Protein AF-A0A953QAH6-F1 (afdb_monomer_lite)

Foldseek 3Di:
DDPLVVQCPDPLLVVLVVLLVVLLVPDPDVLLNVLLVLLSVCLSPPPPRPGSVLSSLLNVVSSVDDPLLLVLLLLQCVQCVVLQVVCPDCRDLVSQVVSQVVSVVVCVVVVHDQVSSVVSLVVCVVSVQKDWRPDDPVPDDPPDTGMHGHPSSNVSCVSSVRD

Secondary structure (DSSP, 8-state):
--HHHHHHTSHHHHHHHHHHHHHHHT---HHHHHHHHHHHHHHHH-TT---HHHHHHHHHHHHH--HHHHHHHHHHHHHHHHHHHS-SS---HHHHHHHHHHHHHHHHHTT--HHHHHHHHHHHHHTTSEEEEPP-TTTS-TT--EEEE-HHHHHHHHHHT--

Sequence (163 aa):
MTQVEERLHGVEFAQAFVAVANVAVFTPNLERVREFGLILGYEAASREAKGWDEAEALVADLNRLTEADVVALEILVKHQGQLVRDATTNSNYNDLAGAVPAILRDVDARKIPRDEFYSHASRLSGFGLAISLNWNQSTWGPQDHGFAATVRGMRLVEILGKP

Structure (mmCIF, N/CA/C/O backbone):
data_AF-A0A953QAH6-F1
#
_entry.id   AF-A0A953QAH6-F1
#
loop_
_atom_site.group_PDB
_atom_site.id
_atom_site.type_symbol
_atom_site.label_atom_id
_atom_site.label_alt_id
_atom_site.label_comp_id
_atom_site.label_asym_id
_atom_site.label_entity_id
_atom_site.label_seq_id
_atom_site.pdbx_PDB_ins_code
_atom_site.Cartn_x
_atom_site.Cartn_y
_atom_site.Cartn_z
_atom_site.occupancy
_atom_site.B_iso_or_equiv
_atom_site.auth_seq_id
_atom_site.auth_comp_id
_atom_site.auth_asym_id
_atom_site.auth_atom_id
_atom_site.pdbx_PDB_model_num
ATOM 1 N N . MET A 1 1 ? -18.108 18.576 22.055 1.00 58.56 1 MET A N 1
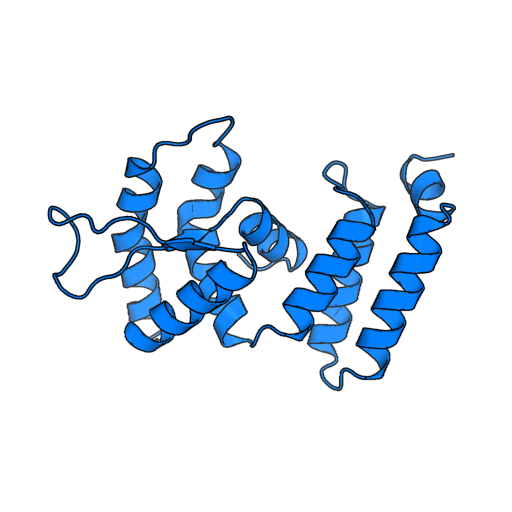ATOM 2 C CA . MET A 1 1 ? -17.248 17.435 21.714 1.00 58.56 1 MET A CA 1
ATOM 3 C C . MET A 1 1 ? -16.680 17.689 20.335 1.00 58.56 1 MET A C 1
ATOM 5 O O . MET A 1 1 ? -17.408 18.177 19.478 1.00 58.56 1 MET A O 1
ATOM 9 N N . THR A 1 2 ? -15.384 17.489 20.139 1.00 81.06 2 THR A N 1
ATOM 10 C CA . THR A 1 2 ? -14.787 17.541 18.797 1.00 81.06 2 THR A CA 1
ATOM 11 C C . THR A 1 2 ? -15.154 16.268 18.024 1.00 81.06 2 THR A C 1
ATOM 13 O O . THR A 1 2 ? -15.401 15.232 18.634 1.00 81.06 2 THR A O 1
ATOM 16 N N . GLN A 1 3 ? -15.157 16.306 16.684 1.00 81.19 3 GLN A N 1
ATOM 17 C CA . GLN A 1 3 ? -15.382 15.093 15.871 1.00 81.19 3 GLN A CA 1
ATOM 18 C C . GLN A 1 3 ? -14.394 13.963 16.212 1.00 81.19 3 GLN A C 1
ATOM 20 O O . GLN A 1 3 ? -14.724 12.788 16.087 1.00 81.19 3 GLN A O 1
ATOM 25 N N . VAL A 1 4 ? -13.185 14.315 16.657 1.00 83.56 4 VAL A N 1
ATOM 26 C CA . VAL A 1 4 ? -12.172 13.353 17.110 1.00 83.56 4 VAL A CA 1
ATOM 27 C C . VAL A 1 4 ? -12.602 12.692 18.420 1.00 83.56 4 VAL A C 1
ATOM 29 O O . VAL A 1 4 ? -12.564 11.471 18.523 1.00 83.56 4 VAL A O 1
ATOM 32 N N . GLU A 1 5 ? -13.057 13.473 19.404 1.00 82.19 5 GLU A N 1
ATOM 33 C CA . GLU A 1 5 ? -13.566 12.936 20.674 1.00 82.19 5 GLU A CA 1
ATOM 34 C C . GLU A 1 5 ? -14.752 11.992 20.447 1.00 82.19 5 GLU A C 1
ATOM 36 O O . GLU A 1 5 ? -14.796 10.917 21.033 1.00 82.19 5 GLU A O 1
ATOM 41 N N . GLU A 1 6 ? -15.683 12.341 19.556 1.00 84.44 6 GLU A N 1
ATOM 42 C CA . GLU A 1 6 ? -16.824 11.475 19.221 1.00 84.44 6 GLU A CA 1
ATOM 43 C C . GLU A 1 6 ? -16.378 10.119 18.674 1.00 84.44 6 GLU A C 1
ATOM 45 O O . GLU A 1 6 ? -16.882 9.086 19.111 1.00 84.44 6 GLU A O 1
ATOM 50 N N . ARG A 1 7 ? -15.382 10.103 17.782 1.00 83.44 7 ARG A N 1
ATOM 51 C CA . ARG A 1 7 ? -14.839 8.856 17.228 1.00 83.44 7 ARG A CA 1
ATOM 52 C C . ARG A 1 7 ? -14.131 8.009 18.279 1.00 83.44 7 ARG A C 1
ATOM 54 O O . ARG A 1 7 ? -14.298 6.796 18.268 1.00 83.44 7 ARG A O 1
ATOM 61 N N . LEU A 1 8 ? -13.367 8.633 19.176 1.00 89.25 8 LEU A N 1
ATOM 62 C CA . LEU A 1 8 ? -12.623 7.938 20.234 1.00 89.25 8 LEU A CA 1
ATOM 63 C C . LEU A 1 8 ? -13.520 7.413 21.364 1.00 89.25 8 LEU A C 1
ATOM 65 O O . LEU A 1 8 ? -13.124 6.505 22.087 1.00 89.25 8 LEU A O 1
ATOM 69 N N . HIS A 1 9 ? -14.721 7.967 21.533 1.00 88.31 9 HIS A N 1
ATOM 70 C CA . HIS A 1 9 ? -15.698 7.479 22.509 1.00 88.31 9 HIS A CA 1
ATOM 71 C C . HIS A 1 9 ? -16.660 6.419 21.940 1.00 88.31 9 HIS A C 1
ATOM 73 O O . HIS A 1 9 ? -17.482 5.889 22.689 1.00 88.31 9 HIS A O 1
ATOM 79 N N . GLY A 1 10 ? -16.558 6.095 20.647 1.00 87.62 10 GLY A N 1
ATOM 80 C CA . GLY A 1 10 ? -17.357 5.055 19.998 1.00 87.62 10 GLY A CA 1
ATOM 81 C C . GLY A 1 10 ? -16.991 3.639 20.453 1.00 87.62 10 GLY A C 1
ATOM 82 O O . GLY A 1 10 ? -15.846 3.351 20.810 1.00 87.62 10 GLY A O 1
ATOM 83 N N . VAL A 1 11 ? -17.964 2.728 20.407 1.00 90.25 11 VAL A N 1
ATOM 84 C CA . VAL A 1 11 ? -17.745 1.301 20.718 1.00 90.25 11 VAL A CA 1
ATOM 85 C C . VAL A 1 11 ? -16.840 0.660 19.665 1.00 90.25 11 VAL A C 1
ATOM 87 O O . VAL A 1 11 ? -15.995 -0.173 19.984 1.00 90.25 11 VAL A O 1
ATOM 90 N N . GLU A 1 12 ? -16.977 1.111 18.426 1.00 89.62 12 GLU A N 1
ATOM 91 C CA . GLU A 1 12 ? -16.216 0.683 17.260 1.00 89.62 12 GLU A CA 1
ATOM 92 C C . GLU A 1 12 ? -14.723 1.002 17.426 1.00 89.62 12 GLU A C 1
ATOM 94 O O . GLU A 1 12 ? -13.871 0.184 17.089 1.00 89.62 12 GLU A O 1
ATOM 99 N N . PHE A 1 13 ? -14.387 2.145 18.039 1.00 91.88 13 PHE A N 1
ATOM 100 C CA . PHE A 1 13 ? -12.997 2.461 18.374 1.00 91.88 13 PHE A CA 1
ATOM 101 C C . PHE A 1 13 ? -12.427 1.471 19.386 1.00 91.88 13 PHE A C 1
ATOM 103 O O . PHE A 1 13 ? -11.316 0.980 19.206 1.00 91.88 13 PHE A O 1
ATOM 110 N N . ALA A 1 14 ? -13.168 1.172 20.455 1.00 91.69 14 ALA A N 1
ATOM 111 C CA . ALA A 1 14 ? -12.698 0.246 21.479 1.00 91.69 14 ALA A CA 1
ATOM 112 C C . ALA A 1 14 ? -12.457 -1.158 20.898 1.00 91.69 14 ALA A C 1
ATOM 114 O O . ALA A 1 14 ? -11.462 -1.799 21.237 1.00 91.69 14 ALA A O 1
ATOM 115 N N . GLN A 1 15 ? -13.333 -1.614 19.998 1.00 92.56 15 GLN A N 1
ATOM 116 C CA . GLN A 1 15 ? -13.181 -2.884 19.286 1.00 92.56 15 GLN A CA 1
ATOM 117 C C . GLN A 1 15 ? -11.929 -2.887 18.402 1.00 92.56 15 GLN A C 1
ATOM 119 O O . GLN A 1 15 ? -11.074 -3.759 18.584 1.00 92.56 15 GLN A O 1
ATOM 124 N N . ALA A 1 16 ? -11.752 -1.862 17.566 1.00 92.38 16 ALA A N 1
ATOM 125 C CA . ALA A 1 16 ? -10.578 -1.740 16.705 1.00 92.38 16 ALA A CA 1
ATOM 126 C C . ALA A 1 16 ? -9.279 -1.600 17.480 1.00 92.38 16 ALA A C 1
ATOM 128 O O . ALA A 1 16 ? -8.283 -2.243 17.151 1.00 92.38 16 ALA A O 1
ATOM 129 N N . PHE A 1 17 ? -9.284 -0.827 18.561 1.00 94.56 17 PHE A N 1
ATOM 130 C CA . PHE A 1 17 ? -8.130 -0.704 19.434 1.00 94.56 17 PHE A CA 1
ATOM 131 C C . PHE A 1 17 ? -7.726 -2.063 20.019 1.00 94.56 17 PHE A C 1
ATOM 133 O O . PHE A 1 17 ? -6.549 -2.414 19.985 1.00 94.56 17 PHE A O 1
ATOM 140 N N . VAL A 1 18 ? -8.685 -2.857 20.508 1.00 94.75 18 VAL A N 1
ATOM 141 C CA . VAL A 1 18 ? -8.414 -4.203 21.039 1.00 94.75 18 VAL A CA 1
ATOM 142 C C . VAL A 1 18 ? -7.925 -5.151 19.941 1.00 94.75 18 VAL A C 1
ATOM 144 O O . VAL A 1 18 ? -6.959 -5.883 20.162 1.00 94.75 18 VAL A O 1
ATOM 147 N N . ALA A 1 19 ? -8.544 -5.137 18.758 1.00 93.19 19 ALA A N 1
ATOM 148 C CA . ALA A 1 19 ? -8.134 -5.969 17.629 1.00 93.19 19 ALA A CA 1
ATOM 149 C C . ALA A 1 19 ? -6.689 -5.665 17.203 1.00 93.19 19 ALA A C 1
ATOM 151 O O . ALA A 1 19 ? -5.856 -6.571 17.117 1.00 93.19 19 ALA A O 1
ATOM 152 N N . VAL A 1 20 ? -6.361 -4.385 17.027 1.00 94.81 20 VAL A N 1
ATOM 153 C CA . VAL A 1 20 ? -5.011 -3.936 16.673 1.00 94.81 20 VAL A CA 1
ATOM 154 C C . VAL A 1 20 ? -4.012 -4.225 17.792 1.00 94.81 20 VAL A C 1
ATOM 156 O O . VAL A 1 20 ? -2.910 -4.692 17.509 1.00 94.81 20 VAL A O 1
ATOM 159 N N . ALA A 1 21 ? -4.383 -4.025 19.061 1.00 94.50 21 ALA A N 1
ATOM 160 C CA . ALA A 1 21 ? -3.525 -4.353 20.198 1.00 94.50 21 ALA A CA 1
ATOM 161 C C . ALA A 1 21 ? -3.187 -5.851 20.242 1.00 94.50 21 ALA A C 1
ATOM 163 O O . ALA A 1 21 ? -2.029 -6.208 20.457 1.00 94.50 21 ALA A O 1
ATOM 164 N N . ASN A 1 22 ? -4.159 -6.727 19.971 1.00 94.69 22 ASN A N 1
ATOM 165 C CA . ASN A 1 22 ? -3.919 -8.166 19.889 1.00 94.69 22 ASN A CA 1
ATOM 166 C C . ASN A 1 22 ? -2.906 -8.505 18.789 1.00 94.69 22 ASN A C 1
ATOM 168 O O . ASN A 1 22 ? -1.980 -9.271 19.036 1.00 94.69 22 ASN A O 1
ATOM 172 N N . VAL A 1 23 ? -3.026 -7.907 17.598 1.00 93.88 23 VAL A N 1
ATOM 173 C CA . VAL A 1 23 ? -2.044 -8.105 16.516 1.00 93.88 23 VAL A CA 1
ATOM 174 C C . VAL A 1 23 ? -0.664 -7.572 16.923 1.00 93.88 23 VAL A C 1
ATOM 176 O O . VAL A 1 23 ? 0.345 -8.255 16.739 1.00 93.88 23 VAL A O 1
ATOM 179 N N . ALA A 1 24 ? -0.610 -6.382 17.522 1.00 94.62 24 ALA A N 1
ATOM 180 C CA . ALA A 1 24 ? 0.630 -5.729 17.924 1.00 94.62 24 ALA A CA 1
ATOM 181 C C . ALA A 1 24 ? 1.414 -6.529 18.977 1.00 94.62 24 ALA A C 1
ATOM 183 O O . ALA A 1 24 ? 2.628 -6.663 18.851 1.00 94.62 24 ALA A O 1
ATOM 184 N N . VAL A 1 25 ? 0.739 -7.108 19.977 1.00 95.75 25 VAL A N 1
ATOM 185 C CA . VAL A 1 25 ? 1.384 -7.892 21.050 1.00 95.75 25 VAL A CA 1
ATOM 186 C C . VAL A 1 25 ? 2.123 -9.119 20.510 1.00 95.75 25 VAL A C 1
ATOM 188 O O . VAL A 1 25 ? 3.162 -9.496 21.049 1.00 95.75 25 VAL A O 1
ATOM 191 N N . PHE A 1 26 ? 1.628 -9.723 19.428 1.00 93.50 26 PHE A N 1
ATOM 192 C CA . PHE A 1 26 ? 2.277 -10.867 18.779 1.00 93.50 26 PHE A CA 1
ATOM 193 C C . PHE A 1 26 ? 3.224 -10.471 17.635 1.00 93.50 26 PHE A C 1
ATOM 195 O O . PHE A 1 26 ? 3.784 -11.348 16.977 1.00 93.50 26 PHE A O 1
ATOM 202 N N . THR A 1 27 ? 3.430 -9.172 17.395 1.00 93.88 27 THR A N 1
ATOM 203 C CA . THR A 1 27 ? 4.301 -8.665 16.330 1.00 93.88 27 THR A CA 1
ATOM 204 C C . THR A 1 27 ? 5.672 -8.284 16.903 1.00 93.88 27 THR A C 1
ATOM 206 O O . THR A 1 27 ? 5.780 -7.293 17.621 1.00 93.88 27 THR A O 1
ATOM 209 N N . PRO A 1 28 ? 6.755 -9.019 16.581 1.00 92.19 28 PRO A N 1
ATOM 210 C CA . PRO A 1 28 ? 8.079 -8.752 17.150 1.00 92.19 28 PRO A CA 1
ATOM 211 C C . PRO A 1 28 ? 8.774 -7.519 16.546 1.00 92.19 28 PRO A C 1
ATOM 213 O O . PRO A 1 28 ? 9.744 -7.019 17.112 1.00 92.19 28 PRO A O 1
ATOM 216 N N . ASN A 1 29 ? 8.310 -7.030 15.392 1.00 93.50 29 ASN A N 1
ATOM 217 C CA . ASN A 1 29 ? 8.876 -5.860 14.727 1.00 93.50 29 ASN A CA 1
ATOM 218 C C . ASN A 1 29 ? 8.238 -4.569 15.276 1.00 93.50 29 ASN A C 1
ATOM 220 O O . ASN A 1 29 ? 7.082 -4.264 14.984 1.00 93.50 29 ASN A O 1
ATOM 224 N N . LEU A 1 30 ? 9.013 -3.789 16.036 1.00 94.00 30 LEU A N 1
ATOM 225 C CA . LEU A 1 30 ? 8.557 -2.528 16.634 1.00 94.00 30 LEU A CA 1
ATOM 226 C C . LEU A 1 30 ? 8.177 -1.460 15.604 1.00 94.00 30 LEU A C 1
ATOM 228 O O . LEU A 1 30 ? 7.267 -0.671 15.853 1.00 94.00 30 LEU A O 1
ATOM 232 N N . GLU A 1 31 ? 8.849 -1.422 14.455 1.00 94.12 31 GLU A N 1
ATOM 233 C CA . GLU A 1 31 ? 8.495 -0.490 13.386 1.00 94.12 31 GLU A CA 1
ATOM 234 C C . GLU A 1 31 ? 7.123 -0.836 12.811 1.00 94.12 31 GLU A C 1
ATOM 236 O O . GLU A 1 31 ? 6.274 0.041 12.685 1.00 94.12 31 GLU A O 1
ATOM 241 N N . ARG A 1 32 ? 6.840 -2.128 12.614 1.00 94.69 32 ARG A N 1
ATOM 242 C CA . ARG A 1 32 ? 5.513 -2.594 12.198 1.00 94.69 32 ARG A CA 1
ATOM 243 C C . ARG A 1 32 ? 4.429 -2.245 13.230 1.00 94.69 32 ARG A C 1
ATOM 245 O O . ARG A 1 32 ? 3.356 -1.777 12.860 1.00 94.69 32 ARG A O 1
ATOM 252 N N . VAL A 1 33 ? 4.719 -2.386 14.526 1.00 96.12 33 VAL A N 1
ATOM 253 C CA . VAL A 1 33 ? 3.803 -1.954 15.602 1.00 96.12 33 VAL A CA 1
ATOM 254 C C . VAL A 1 33 ? 3.547 -0.444 15.551 1.00 96.12 33 VAL A C 1
ATOM 256 O O . VAL A 1 33 ? 2.408 -0.001 15.713 1.00 96.12 33 VAL A O 1
ATOM 259 N N . ARG A 1 34 ? 4.580 0.364 15.283 1.00 96.44 34 ARG A N 1
ATOM 260 C CA . ARG A 1 34 ? 4.431 1.813 15.097 1.00 96.44 34 ARG A CA 1
ATOM 261 C C . ARG A 1 34 ? 3.523 2.129 13.910 1.00 96.44 34 ARG A C 1
ATOM 263 O O . ARG A 1 34 ? 2.658 2.991 14.032 1.00 96.44 34 ARG A O 1
ATOM 270 N N . GLU A 1 35 ? 3.694 1.435 12.791 1.00 97.19 35 GLU A N 1
ATOM 271 C CA . GLU A 1 35 ? 2.852 1.596 11.603 1.00 97.19 35 GLU A CA 1
ATOM 272 C C . GLU A 1 35 ? 1.377 1.254 11.883 1.00 97.19 35 GLU A C 1
ATOM 274 O O . GLU A 1 35 ? 0.491 1.976 11.426 1.00 97.19 35 GLU A O 1
ATOM 279 N N . PHE A 1 36 ? 1.085 0.246 12.716 1.00 97.38 36 PHE A N 1
ATOM 280 C CA . PHE A 1 36 ? -0.290 -0.014 13.173 1.00 97.38 36 PHE A CA 1
ATOM 281 C C . PHE A 1 36 ? -0.877 1.170 13.951 1.00 97.38 36 PHE A C 1
ATOM 283 O O . PHE A 1 36 ? -2.030 1.553 13.745 1.00 97.38 36 PHE A O 1
ATOM 290 N N . GLY A 1 37 ? -0.066 1.792 14.810 1.00 96.12 37 GLY A N 1
ATOM 291 C CA . GLY A 1 37 ? -0.440 3.014 15.519 1.00 96.12 37 GLY A CA 1
ATOM 292 C C . GLY A 1 37 ? -0.708 4.196 14.582 1.00 96.12 37 GLY A C 1
ATOM 293 O O . GLY A 1 37 ? -1.631 4.967 14.835 1.00 96.12 37 GLY A O 1
ATOM 294 N N . LEU A 1 38 ? 0.044 4.321 13.480 1.00 97.00 38 LEU A N 1
ATOM 295 C CA . LEU A 1 38 ? -0.200 5.348 12.459 1.00 97.00 38 LEU A CA 1
ATOM 296 C C . LEU A 1 38 ? -1.556 5.153 11.773 1.00 97.00 38 LEU A C 1
ATOM 298 O O . LEU A 1 38 ? -2.270 6.133 11.580 1.00 97.00 38 LEU A O 1
ATOM 302 N N . ILE A 1 39 ? -1.943 3.909 11.470 1.00 97.19 39 ILE A N 1
ATOM 303 C CA . ILE A 1 39 ? -3.255 3.598 10.878 1.00 97.19 39 ILE A CA 1
ATOM 304 C C . ILE A 1 39 ? -4.391 4.024 11.816 1.00 97.19 39 ILE A C 1
ATOM 306 O O . ILE A 1 39 ? -5.284 4.763 11.398 1.00 97.19 39 ILE A O 1
ATOM 310 N N . LEU A 1 40 ? -4.332 3.637 13.095 1.00 95.56 40 LEU A N 1
ATOM 311 C CA . LEU A 1 40 ? -5.333 4.052 14.085 1.00 95.56 40 LEU A CA 1
ATOM 312 C C . LEU A 1 40 ? -5.356 5.572 14.289 1.00 95.56 40 LEU A C 1
ATOM 314 O O . LEU A 1 40 ? -6.425 6.179 14.345 1.00 95.56 40 LEU A O 1
ATOM 318 N N . GLY A 1 41 ? -4.181 6.197 14.390 1.00 93.88 41 GLY A N 1
ATOM 319 C CA . GLY A 1 41 ? -4.055 7.642 14.566 1.00 93.88 41 GLY A CA 1
ATOM 320 C C . GLY A 1 41 ? -4.614 8.424 13.378 1.00 93.88 41 GLY A C 1
ATOM 321 O O . GLY A 1 41 ? -5.302 9.428 13.571 1.00 93.88 41 GLY A O 1
ATOM 322 N N . TYR A 1 42 ? -4.379 7.944 12.155 1.00 94.88 42 TYR A N 1
ATOM 323 C CA . TYR A 1 42 ? -4.953 8.530 10.950 1.00 94.88 42 TYR A CA 1
ATOM 324 C C . TYR A 1 42 ? -6.478 8.422 10.957 1.00 94.88 42 TYR A C 1
ATOM 326 O O . TYR A 1 42 ? -7.156 9.409 10.689 1.00 94.88 42 TYR A O 1
ATOM 334 N N . GLU A 1 43 ? -7.034 7.262 11.302 1.00 93.94 43 GLU A N 1
ATOM 335 C CA . GLU A 1 43 ? -8.486 7.066 11.366 1.00 93.94 43 GLU A CA 1
ATOM 336 C C . GLU A 1 43 ? -9.148 7.975 12.423 1.00 93.94 43 GLU A C 1
ATOM 338 O O . GLU A 1 43 ? -10.189 8.592 12.178 1.00 93.94 43 GLU A O 1
ATOM 343 N N . ALA A 1 44 ? -8.484 8.158 13.568 1.00 91.69 44 ALA A N 1
ATOM 344 C CA . ALA A 1 44 ? -8.936 9.059 14.623 1.00 91.69 44 ALA A CA 1
ATOM 345 C C . ALA A 1 44 ? -8.947 10.534 14.180 1.00 91.69 44 ALA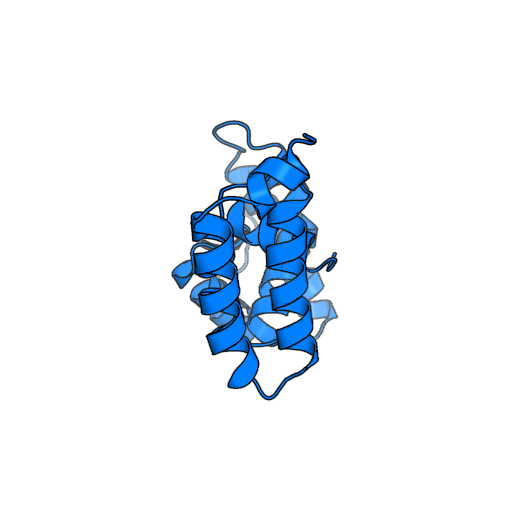 A C 1
ATOM 347 O O . ALA A 1 44 ? -9.925 11.248 14.413 1.00 91.69 44 ALA A O 1
ATOM 348 N N . ALA A 1 45 ? -7.858 10.999 13.560 1.00 90.19 45 ALA A N 1
ATOM 349 C CA . ALA A 1 45 ? -7.594 12.425 13.356 1.00 90.19 45 ALA A CA 1
ATOM 350 C C . ALA A 1 45 ? -7.921 12.946 11.945 1.00 90.19 45 ALA A C 1
ATOM 352 O O . ALA A 1 45 ? -8.108 14.152 11.765 1.00 90.19 45 ALA A O 1
ATOM 353 N N . SER A 1 46 ? -7.980 12.076 10.933 1.00 88.50 46 SER A N 1
ATOM 354 C CA . SER A 1 46 ? -8.152 12.486 9.537 1.00 88.50 46 SER A CA 1
ATOM 355 C C . SER A 1 46 ? -9.600 12.839 9.207 1.00 88.50 46 SER A C 1
ATOM 357 O O . SER A 1 46 ? -10.556 12.181 9.625 1.00 88.50 46 SER A O 1
ATOM 359 N N . ARG A 1 47 ? -9.779 13.857 8.360 1.00 85.12 47 ARG A N 1
ATOM 360 C CA . ARG A 1 47 ? -11.079 14.160 7.738 1.00 85.12 47 ARG A CA 1
ATOM 361 C C . ARG A 1 47 ? -11.475 13.126 6.679 1.00 85.12 47 ARG A C 1
ATOM 363 O O . ARG A 1 47 ? -12.651 13.023 6.360 1.00 85.12 47 ARG A O 1
ATOM 370 N N . GLU A 1 48 ? -10.510 12.351 6.186 1.00 86.81 48 GLU A N 1
ATOM 371 C CA . GLU A 1 48 ? -10.673 11.293 5.178 1.00 86.81 48 GLU A CA 1
ATOM 372 C C . GLU A 1 48 ? -10.769 9.887 5.803 1.00 86.81 48 GLU A C 1
ATOM 374 O O . GLU A 1 48 ? -10.573 8.874 5.128 1.00 86.81 48 GLU A O 1
ATOM 379 N N . ALA A 1 49 ? -11.061 9.828 7.104 1.00 88.62 49 ALA A N 1
ATOM 380 C CA . ALA A 1 49 ? -11.426 8.620 7.836 1.00 88.62 49 ALA A CA 1
ATOM 381 C C . ALA A 1 49 ? -12.468 7.776 7.071 1.00 88.62 49 ALA A C 1
ATOM 383 O O . ALA A 1 49 ? -13.429 8.313 6.510 1.00 88.62 49 ALA A O 1
ATOM 384 N N . LYS A 1 50 ? -12.262 6.456 7.031 1.00 92.31 50 LYS A N 1
ATOM 385 C CA . LYS A 1 50 ? -13.129 5.484 6.338 1.00 92.31 50 LYS A CA 1
ATOM 386 C C . LYS A 1 50 ? -13.917 4.578 7.287 1.00 92.31 50 LYS A C 1
ATOM 388 O O . LYS A 1 50 ? -14.757 3.821 6.818 1.00 92.31 50 LYS A O 1
ATOM 393 N N . GLY A 1 51 ? -13.687 4.689 8.588 1.00 92.69 51 GLY A N 1
ATOM 394 C CA . GLY A 1 51 ? -14.230 3.841 9.639 1.00 92.69 51 GLY A CA 1
ATOM 395 C C . GLY A 1 51 ? -13.171 2.943 10.278 1.00 92.69 51 GLY A C 1
ATOM 396 O O . GLY A 1 51 ? -12.132 2.634 9.691 1.00 92.69 51 GLY A O 1
ATOM 397 N N . TRP A 1 52 ? -13.474 2.501 11.497 1.00 94.94 52 TRP A N 1
ATOM 398 C CA . TRP A 1 52 ? -12.609 1.632 12.291 1.00 94.94 52 TRP A CA 1
ATOM 399 C C . TRP A 1 52 ? -12.418 0.242 11.665 1.00 94.94 52 TRP A C 1
ATOM 401 O O . TRP A 1 52 ? -11.302 -0.270 11.693 1.00 94.94 52 TRP A O 1
ATOM 411 N N . ASP A 1 53 ? -13.435 -0.295 10.983 1.00 94.50 53 ASP A N 1
ATOM 412 C CA . ASP A 1 53 ? -13.348 -1.566 10.245 1.00 94.50 53 ASP A CA 1
ATOM 413 C C . ASP A 1 53 ? -12.247 -1.546 9.169 1.00 94.50 53 ASP A C 1
ATOM 415 O O . ASP A 1 53 ? -11.502 -2.510 8.992 1.00 94.50 53 ASP A O 1
ATOM 419 N N . GLU A 1 54 ? -12.101 -0.426 8.454 1.00 95.06 54 GLU A N 1
ATOM 420 C CA . GLU A 1 54 ? -11.062 -0.279 7.431 1.00 95.06 54 GLU A CA 1
ATOM 421 C C . GLU A 1 54 ? -9.670 -0.132 8.062 1.00 95.06 54 GLU A C 1
ATOM 423 O O . GLU A 1 54 ? -8.689 -0.633 7.513 1.00 95.06 54 GLU A O 1
ATOM 428 N N . ALA A 1 55 ? -9.565 0.517 9.226 1.00 96.19 55 ALA A N 1
ATOM 429 C CA . ALA A 1 55 ? -8.313 0.586 9.974 1.00 96.19 55 ALA A CA 1
ATOM 430 C C . ALA A 1 55 ? -7.869 -0.806 10.457 1.00 96.19 55 ALA A C 1
ATOM 432 O O . ALA A 1 55 ? -6.704 -1.169 10.283 1.00 96.19 55 ALA A O 1
ATOM 433 N N . GLU A 1 56 ? -8.793 -1.611 10.993 1.00 95.81 56 GLU A N 1
ATOM 434 C CA . GLU A 1 56 ? -8.531 -3.010 11.347 1.00 95.81 56 GLU A CA 1
ATOM 435 C C . GLU A 1 56 ? -8.078 -3.823 10.129 1.00 95.81 56 GLU A C 1
ATOM 437 O O . GLU A 1 56 ? -7.069 -4.532 10.194 1.00 95.81 56 GLU A O 1
ATOM 442 N N . ALA A 1 57 ? -8.781 -3.686 9.000 1.00 96.00 57 ALA A N 1
ATOM 443 C CA . ALA A 1 57 ? -8.446 -4.381 7.763 1.00 96.00 57 ALA A CA 1
ATOM 444 C C . ALA A 1 57 ? -7.048 -3.997 7.250 1.00 96.00 57 ALA A C 1
ATOM 446 O O . ALA A 1 57 ? -6.266 -4.875 6.886 1.00 96.00 57 ALA A O 1
ATOM 447 N N . LEU A 1 58 ? -6.694 -2.707 7.263 1.00 97.25 58 LEU A N 1
ATOM 448 C CA . LEU A 1 58 ? -5.360 -2.244 6.867 1.00 97.25 58 LEU A CA 1
ATOM 449 C C . LEU A 1 58 ? -4.264 -2.767 7.800 1.00 97.25 58 LEU A C 1
ATOM 451 O O . LEU A 1 58 ? -3.204 -3.152 7.314 1.00 97.25 58 LEU A O 1
ATOM 455 N N . VAL A 1 59 ? -4.502 -2.828 9.114 1.00 97.56 59 VAL A N 1
ATOM 456 C CA . VAL A 1 59 ? -3.547 -3.426 10.064 1.00 97.56 59 VAL A CA 1
ATOM 457 C C . VAL A 1 59 ? -3.366 -4.917 9.791 1.00 97.56 59 VAL A C 1
ATOM 459 O O . VAL A 1 59 ? -2.233 -5.401 9.737 1.00 97.56 59 VAL A O 1
ATOM 462 N N . ALA A 1 60 ? -4.462 -5.650 9.589 1.00 95.62 60 ALA A N 1
ATOM 463 C CA . ALA A 1 60 ? -4.419 -7.078 9.301 1.00 95.62 60 ALA A CA 1
ATOM 464 C C . ALA A 1 60 ? -3.674 -7.377 7.992 1.00 95.62 60 ALA A C 1
ATOM 466 O O . ALA A 1 60 ? -2.862 -8.306 7.944 1.00 95.62 60 ALA A O 1
ATOM 467 N N . ASP A 1 61 ? -3.914 -6.576 6.954 1.00 97.00 61 ASP A N 1
ATOM 468 C CA . ASP A 1 61 ? -3.221 -6.689 5.675 1.00 97.00 61 ASP A CA 1
ATOM 469 C C . ASP A 1 61 ? -1.744 -6.330 5.823 1.00 97.00 61 ASP A C 1
ATOM 471 O O . ASP A 1 61 ? -0.889 -7.135 5.461 1.00 97.00 61 ASP A O 1
ATOM 475 N N . LEU A 1 62 ? -1.419 -5.190 6.442 1.00 96.75 62 LEU A N 1
ATOM 476 C CA . LEU A 1 62 ? -0.038 -4.750 6.652 1.00 96.75 62 LEU A CA 1
ATOM 477 C C . LEU A 1 62 ? 0.781 -5.763 7.464 1.00 96.75 62 LEU A C 1
ATOM 479 O O . LEU A 1 62 ? 1.952 -5.984 7.162 1.00 96.75 62 LEU A O 1
ATOM 483 N N . ASN A 1 63 ? 0.173 -6.430 8.448 1.00 96.44 63 ASN A N 1
ATOM 484 C CA . ASN A 1 63 ? 0.823 -7.500 9.206 1.00 96.44 63 ASN A CA 1
ATOM 485 C C . ASN A 1 63 ? 1.193 -8.714 8.331 1.00 96.44 63 ASN A C 1
ATOM 487 O O . ASN A 1 63 ? 2.123 -9.456 8.638 1.00 96.44 63 ASN A O 1
ATOM 491 N N . ARG A 1 64 ? 0.463 -8.930 7.232 1.00 96.06 64 ARG A N 1
ATOM 492 C CA . ARG A 1 64 ? 0.739 -9.991 6.256 1.00 96.06 64 ARG A CA 1
ATOM 493 C C . ARG A 1 64 ? 1.690 -9.530 5.158 1.00 96.06 64 ARG A C 1
ATOM 495 O O . ARG A 1 64 ? 2.252 -10.385 4.479 1.00 96.06 64 ARG A O 1
ATOM 502 N N . LEU A 1 65 ? 1.876 -8.230 4.947 1.00 97.06 65 LEU A N 1
ATOM 503 C CA . LEU A 1 65 ? 2.795 -7.711 3.938 1.00 97.06 65 LEU A CA 1
ATOM 504 C C . LEU A 1 65 ? 4.249 -7.789 4.412 1.00 97.06 65 LEU A C 1
ATOM 506 O O . LEU A 1 65 ? 4.594 -7.475 5.555 1.00 97.06 65 LEU A O 1
ATOM 510 N N . THR A 1 66 ? 5.121 -8.185 3.493 1.00 96.62 66 THR A N 1
ATOM 511 C CA . THR A 1 66 ? 6.570 -8.083 3.667 1.00 96.62 66 THR A CA 1
ATOM 512 C C . THR A 1 66 ? 7.032 -6.643 3.444 1.00 96.62 66 THR A C 1
ATOM 514 O O . THR A 1 66 ? 6.282 -5.804 2.950 1.00 96.62 66 THR A O 1
ATOM 517 N N . GLU A 1 67 ? 8.273 -6.329 3.807 1.00 95.69 67 GLU A N 1
ATOM 518 C CA . GLU A 1 67 ? 8.858 -5.019 3.496 1.00 95.69 67 GLU A CA 1
ATOM 519 C C . GLU A 1 67 ? 8.942 -4.785 1.980 1.00 95.69 67 GLU A C 1
ATOM 521 O O . GLU A 1 67 ? 8.571 -3.715 1.506 1.00 95.69 67 GLU A O 1
ATOM 526 N N . ALA A 1 68 ? 9.316 -5.812 1.210 1.00 97.56 68 ALA A N 1
ATOM 527 C CA . ALA A 1 68 ? 9.377 -5.745 -0.248 1.00 97.56 68 ALA A CA 1
ATOM 528 C C . ALA A 1 68 ? 8.004 -5.476 -0.894 1.00 97.56 68 ALA A C 1
ATOM 530 O O . ALA A 1 68 ? 7.922 -4.710 -1.854 1.00 97.56 68 ALA A O 1
ATOM 531 N N . ASP A 1 69 ? 6.916 -6.021 -0.330 1.00 98.12 69 ASP A N 1
ATOM 532 C CA . ASP A 1 69 ? 5.554 -5.685 -0.770 1.00 98.12 69 ASP A CA 1
ATOM 533 C C . ASP A 1 69 ? 5.259 -4.189 -0.568 1.00 98.12 69 ASP A C 1
ATOM 535 O O . ASP A 1 69 ? 4.708 -3.536 -1.452 1.00 98.12 69 ASP A O 1
ATOM 539 N N . VAL A 1 70 ? 5.643 -3.625 0.583 1.00 97.31 70 VAL A N 1
ATOM 540 C CA . VAL A 1 70 ? 5.419 -2.201 0.876 1.00 97.31 70 VAL A CA 1
ATOM 541 C C . VAL A 1 70 ? 6.268 -1.321 -0.046 1.00 97.31 70 VAL A C 1
ATOM 543 O O . VAL A 1 70 ? 5.738 -0.374 -0.617 1.00 97.31 70 VAL A O 1
ATOM 546 N N . VAL A 1 71 ? 7.530 -1.683 -0.298 1.00 97.69 71 VAL A N 1
ATOM 547 C CA . VAL A 1 71 ? 8.399 -0.975 -1.256 1.00 97.69 71 VAL A CA 1
ATOM 548 C C . VAL A 1 71 ? 7.822 -1.011 -2.673 1.00 97.69 71 VAL A C 1
ATOM 550 O O . VAL A 1 71 ? 7.840 0.002 -3.373 1.00 97.69 71 VAL A O 1
ATOM 553 N N . ALA A 1 72 ? 7.278 -2.148 -3.116 1.00 98.25 72 ALA A N 1
ATOM 554 C CA . ALA A 1 72 ? 6.616 -2.229 -4.415 1.00 98.25 72 ALA A CA 1
ATOM 555 C C . ALA A 1 72 ? 5.410 -1.276 -4.485 1.00 98.25 72 ALA A C 1
ATOM 557 O O . ALA A 1 72 ? 5.246 -0.567 -5.480 1.00 98.25 72 ALA A O 1
ATOM 558 N N . LEU A 1 73 ? 4.603 -1.209 -3.420 1.00 98.12 73 LEU A N 1
ATOM 559 C CA . LEU A 1 73 ? 3.462 -0.297 -3.336 1.00 98.12 73 LEU A CA 1
ATOM 560 C C . LEU A 1 73 ? 3.893 1.177 -3.346 1.00 98.12 73 LEU A C 1
ATOM 562 O O . LEU A 1 73 ? 3.287 1.973 -4.060 1.00 98.12 73 LEU A O 1
ATOM 566 N N . GLU A 1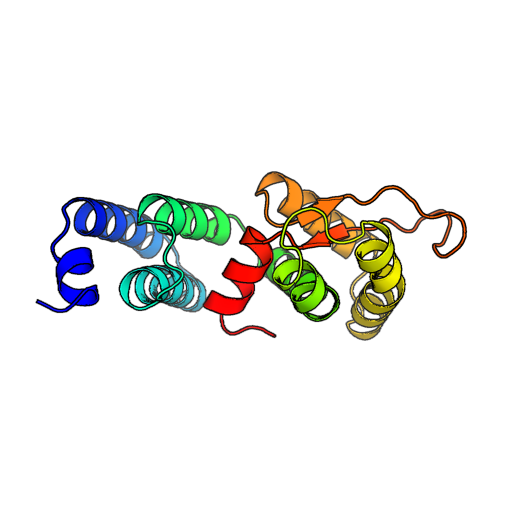 74 ? 4.950 1.534 -2.614 1.00 97.88 74 GLU A N 1
ATOM 567 C CA . GLU A 1 74 ? 5.538 2.881 -2.616 1.00 97.88 74 GLU A CA 1
ATOM 568 C C . GLU A 1 74 ? 5.953 3.306 -4.024 1.00 97.88 74 GLU A C 1
ATOM 570 O O . GLU A 1 74 ? 5.604 4.395 -4.468 1.00 97.88 74 GLU A O 1
ATOM 575 N N . ILE A 1 75 ? 6.638 2.433 -4.774 1.00 98.19 75 ILE A N 1
ATOM 576 C CA . ILE A 1 75 ? 7.036 2.740 -6.154 1.00 98.19 75 ILE A CA 1
ATOM 577 C C . ILE A 1 75 ? 5.798 3.028 -7.015 1.00 98.19 75 ILE A C 1
ATOM 579 O O . ILE A 1 75 ? 5.799 3.996 -7.775 1.00 98.19 75 ILE A O 1
ATOM 583 N N . LEU A 1 76 ? 4.730 2.231 -6.898 1.00 97.25 76 LEU A N 1
ATOM 584 C CA . LEU A 1 76 ? 3.490 2.487 -7.638 1.00 97.25 76 LEU A CA 1
ATOM 585 C C . LEU A 1 76 ? 2.889 3.852 -7.265 1.00 97.25 76 LEU A C 1
ATOM 587 O O . LEU A 1 76 ? 2.584 4.659 -8.144 1.00 97.25 76 LEU A O 1
ATOM 591 N N . VAL A 1 77 ? 2.759 4.139 -5.967 1.00 96.44 77 VAL A N 1
ATOM 592 C CA . VAL A 1 77 ? 2.147 5.379 -5.462 1.00 96.44 77 VAL A CA 1
ATOM 593 C C . VAL A 1 77 ? 2.976 6.612 -5.815 1.00 96.44 77 VAL A C 1
ATOM 595 O O . VAL A 1 77 ? 2.406 7.616 -6.235 1.00 96.44 77 VAL A O 1
ATOM 598 N N . LYS A 1 78 ? 4.304 6.532 -5.774 1.00 96.50 78 LYS A N 1
ATOM 599 C CA . LYS A 1 78 ? 5.192 7.626 -6.177 1.00 96.50 78 LYS A CA 1
ATOM 600 C C . LYS A 1 78 ? 4.930 8.110 -7.606 1.00 96.50 78 LYS A C 1
ATOM 602 O O . LYS A 1 78 ? 4.989 9.308 -7.877 1.00 96.50 78 LYS A O 1
ATOM 607 N N . HIS A 1 79 ? 4.655 7.187 -8.532 1.00 95.62 79 HIS A N 1
ATOM 608 C CA . HIS A 1 79 ? 4.474 7.511 -9.956 1.00 95.62 79 HIS A CA 1
ATOM 609 C C . HIS A 1 79 ? 3.010 7.689 -10.371 1.00 95.62 79 HIS A C 1
ATOM 611 O O . HIS A 1 79 ? 2.745 8.346 -11.374 1.00 95.62 79 HIS A O 1
ATOM 617 N N . GLN A 1 80 ? 2.057 7.117 -9.633 1.00 93.31 80 GLN A N 1
ATOM 618 C CA . GLN A 1 80 ? 0.637 7.111 -10.011 1.00 93.31 80 GLN A CA 1
ATOM 619 C C . GLN A 1 80 ? -0.299 7.700 -8.951 1.00 93.31 80 GLN A C 1
ATOM 621 O O . GLN A 1 80 ? -1.471 7.911 -9.246 1.00 93.31 80 GLN A O 1
ATOM 626 N N . GLY A 1 81 ? 0.169 7.993 -7.737 1.00 90.31 81 GLY A N 1
ATOM 627 C CA . GLY A 1 81 ? -0.666 8.420 -6.610 1.00 90.31 81 GLY A CA 1
ATOM 628 C C . GLY A 1 81 ? -1.513 9.648 -6.930 1.00 90.31 81 GLY A C 1
ATOM 629 O O . GLY A 1 81 ? -2.713 9.653 -6.675 1.00 90.31 81 GLY A O 1
ATOM 630 N N . GLN A 1 82 ? -0.939 10.643 -7.609 1.00 89.06 82 GLN A N 1
ATOM 631 C CA . GLN A 1 82 ? -1.703 11.813 -8.045 1.00 89.06 82 GLN A CA 1
ATOM 632 C C . GLN A 1 82 ? -2.793 11.450 -9.071 1.00 89.06 82 GLN A C 1
ATOM 634 O O . GLN A 1 82 ? -3.926 11.904 -8.950 1.00 89.06 82 GLN A O 1
ATOM 639 N N . LEU A 1 83 ? -2.492 10.561 -10.027 1.00 90.50 83 LEU A N 1
ATOM 640 C CA . LEU A 1 83 ? -3.461 10.087 -11.027 1.00 90.50 83 LEU A CA 1
ATOM 641 C C . LEU A 1 83 ? -4.625 9.320 -10.382 1.00 90.50 83 LEU A C 1
ATOM 643 O O . LEU A 1 83 ? -5.766 9.419 -10.838 1.00 90.50 83 LEU A O 1
ATOM 647 N N . VAL A 1 84 ? -4.328 8.559 -9.324 1.00 88.94 84 VAL A N 1
ATOM 648 C CA . VAL A 1 84 ? -5.307 7.820 -8.516 1.00 88.94 84 VAL A CA 1
ATOM 649 C C . VAL A 1 84 ? -6.152 8.774 -7.670 1.00 88.94 84 VAL A C 1
ATOM 651 O O . VAL A 1 84 ? -7.360 8.581 -7.572 1.00 88.94 84 VAL A O 1
ATOM 654 N N . ARG A 1 85 ? -5.553 9.820 -7.093 1.00 85.56 85 ARG A N 1
ATOM 655 C CA . ARG A 1 85 ? -6.258 10.845 -6.307 1.00 85.56 85 ARG A CA 1
ATOM 656 C C . ARG A 1 85 ? -7.220 11.667 -7.163 1.00 85.56 85 ARG A C 1
ATOM 658 O O . ARG A 1 85 ? -8.351 11.912 -6.749 1.00 85.56 85 ARG A O 1
ATOM 665 N N . ASP A 1 86 ? -6.790 12.045 -8.362 1.00 83.19 86 ASP A N 1
ATOM 666 C CA . ASP A 1 86 ? -7.583 12.856 -9.292 1.00 83.19 86 ASP A CA 1
ATOM 667 C C . ASP A 1 86 ? -8.673 12.033 -10.012 1.00 83.19 86 ASP A C 1
ATOM 669 O O . ASP A 1 86 ? -9.558 12.588 -10.673 1.00 83.19 86 ASP A O 1
ATOM 673 N N . ALA A 1 87 ? -8.665 10.706 -9.830 1.00 75.19 87 ALA A N 1
ATOM 674 C CA . ALA A 1 87 ? -9.646 9.763 -10.358 1.00 75.19 87 ALA A CA 1
ATOM 675 C C . ALA A 1 87 ? -11.008 9.870 -9.686 1.00 75.19 87 ALA A C 1
ATOM 677 O O . ALA A 1 87 ? -11.433 9.004 -8.929 1.00 75.19 87 ALA A O 1
ATOM 678 N N . THR A 1 88 ? -11.751 10.919 -10.017 1.00 57.59 88 THR A N 1
ATOM 679 C CA . THR A 1 88 ? -13.080 11.142 -9.440 1.00 57.59 88 THR A CA 1
ATOM 680 C C . THR A 1 88 ? -14.149 10.176 -9.948 1.00 57.59 88 THR A C 1
ATOM 682 O O . THR A 1 88 ? -15.190 10.073 -9.304 1.00 57.59 88 THR A O 1
ATOM 685 N N . THR A 1 89 ? -13.943 9.443 -11.055 1.00 53.62 89 THR A N 1
ATOM 686 C CA . THR A 1 89 ? -14.856 8.332 -11.432 1.00 53.62 89 THR A CA 1
ATOM 687 C C . THR A 1 89 ? -14.408 7.401 -12.561 1.00 53.62 89 THR A C 1
ATOM 689 O O . THR A 1 89 ? -15.061 6.388 -12.751 1.00 53.62 89 THR A O 1
ATOM 692 N N . ASN A 1 90 ? -13.346 7.693 -13.314 1.00 49.56 90 ASN A N 1
ATOM 693 C CA . ASN A 1 90 ? -12.771 6.816 -14.349 1.00 49.56 90 ASN A CA 1
ATOM 694 C C . ASN A 1 90 ? -11.459 7.458 -14.837 1.00 49.56 90 ASN A C 1
ATOM 696 O O . ASN A 1 90 ? -11.363 7.854 -16.000 1.00 49.56 90 ASN A O 1
ATOM 700 N N . SER A 1 91 ? -10.471 7.668 -13.951 1.00 54.03 91 SER A N 1
ATOM 701 C CA . SER A 1 91 ? -9.167 8.161 -14.427 1.00 54.03 91 SER A CA 1
ATOM 702 C C . SER A 1 91 ? -8.640 7.233 -15.497 1.00 54.03 91 SER A C 1
ATOM 704 O O . SER A 1 91 ? -8.661 6.010 -15.343 1.00 54.03 91 SER A O 1
ATOM 706 N N . ASN A 1 92 ? -8.222 7.865 -16.588 1.00 72.06 92 ASN A N 1
ATOM 707 C CA . ASN A 1 92 ? -7.890 7.262 -17.858 1.00 72.06 92 ASN A CA 1
ATOM 708 C C . ASN A 1 92 ? -6.910 6.119 -17.606 1.00 72.06 92 ASN A C 1
ATOM 710 O O . ASN A 1 92 ? -5.754 6.336 -17.256 1.00 72.06 92 ASN A O 1
ATOM 714 N N . TYR A 1 93 ? -7.377 4.890 -17.790 1.00 79.31 93 TYR A N 1
ATOM 715 C CA . TYR A 1 93 ? -6.547 3.689 -17.784 1.00 79.31 93 TYR A CA 1
ATOM 716 C C . TYR A 1 93 ? -5.226 3.900 -18.560 1.00 79.31 93 TYR A C 1
ATOM 718 O O . TYR A 1 93 ? -4.165 3.427 -18.156 1.00 79.31 93 TYR A O 1
ATOM 726 N N . ASN A 1 94 ? -5.291 4.689 -19.638 1.00 85.31 94 ASN A N 1
ATOM 727 C CA . ASN A 1 94 ? -4.154 5.099 -20.454 1.00 85.31 94 ASN A CA 1
ATOM 728 C C . ASN A 1 94 ? -3.096 5.917 -19.698 1.00 85.31 94 ASN A C 1
ATOM 730 O O . ASN A 1 94 ? -1.914 5.731 -19.964 1.00 85.31 94 ASN A O 1
ATOM 734 N N . ASP A 1 95 ? -3.484 6.778 -18.758 1.00 88.62 95 ASP A N 1
ATOM 735 C CA . ASP A 1 95 ? -2.554 7.597 -17.971 1.00 88.62 95 ASP A CA 1
ATOM 736 C C . ASP A 1 95 ? -1.808 6.724 -16.954 1.00 88.62 95 ASP A C 1
ATOM 738 O O . ASP A 1 95 ? -0.584 6.800 -16.838 1.00 88.62 95 ASP A O 1
ATOM 742 N N . LEU A 1 96 ? -2.525 5.809 -16.288 1.00 90.31 96 LEU A N 1
ATOM 743 C CA . LEU A 1 96 ? -1.916 4.814 -15.397 1.00 90.31 96 LEU A CA 1
ATOM 744 C C . LEU A 1 96 ? -0.957 3.895 -16.161 1.00 90.31 96 LEU A C 1
ATOM 746 O O . LEU A 1 96 ? 0.156 3.636 -15.697 1.00 90.31 96 LEU A O 1
ATOM 750 N N . ALA A 1 97 ? -1.361 3.447 -17.353 1.00 90.44 97 ALA A N 1
ATOM 751 C CA . ALA A 1 97 ? -0.512 2.662 -18.239 1.00 90.44 97 ALA A CA 1
ATOM 752 C C . ALA A 1 97 ? 0.693 3.472 -18.759 1.00 90.44 97 ALA A C 1
ATOM 754 O O . ALA A 1 97 ? 1.798 2.941 -18.887 1.00 90.44 97 ALA A O 1
ATOM 755 N N . GLY A 1 98 ? 0.508 4.768 -19.008 1.00 90.94 98 GLY A N 1
ATOM 756 C CA . GLY A 1 98 ? 1.558 5.700 -19.412 1.00 90.94 98 GLY A CA 1
ATOM 757 C C . GLY A 1 98 ? 2.626 5.925 -18.339 1.00 90.94 98 GLY A C 1
ATOM 758 O O . GLY A 1 98 ? 3.767 6.231 -18.679 1.00 90.94 98 GLY A O 1
ATOM 759 N N . ALA A 1 99 ? 2.300 5.713 -17.060 1.00 93.00 99 ALA A N 1
ATOM 760 C CA . ALA A 1 99 ? 3.248 5.812 -15.948 1.00 93.00 99 ALA A CA 1
ATOM 761 C C . ALA A 1 99 ? 4.146 4.568 -15.776 1.00 93.00 99 ALA A C 1
ATOM 763 O O . ALA A 1 99 ? 5.205 4.657 -15.149 1.00 93.00 99 ALA A O 1
ATOM 764 N N . VAL A 1 100 ? 3.784 3.414 -16.354 1.00 94.75 100 VAL A N 1
ATOM 765 C CA . VAL A 1 100 ? 4.529 2.147 -16.182 1.00 94.75 100 VAL A CA 1
ATOM 766 C C . VAL A 1 100 ? 6.007 2.248 -16.592 1.00 94.75 100 VAL A C 1
ATOM 768 O O . VAL A 1 100 ? 6.854 1.795 -15.823 1.00 94.75 100 VAL A O 1
ATOM 771 N N . PRO A 1 101 ? 6.397 2.904 -17.703 1.00 94.25 101 PRO A N 1
ATOM 772 C CA . PRO A 1 101 ? 7.814 3.098 -18.020 1.00 94.25 101 PRO A CA 1
ATOM 773 C C . PRO A 1 101 ? 8.599 3.893 -16.961 1.00 94.25 101 PRO A C 1
ATOM 775 O O . PRO A 1 101 ? 9.809 3.715 -16.829 1.00 94.25 101 PRO A O 1
ATOM 778 N N . ALA A 1 102 ? 7.960 4.796 -16.209 1.00 95.81 102 ALA A N 1
ATOM 779 C CA . ALA A 1 102 ? 8.614 5.498 -15.101 1.00 95.81 102 ALA A CA 1
ATOM 780 C C . ALA A 1 102 ? 8.784 4.587 -13.876 1.00 95.81 102 ALA A C 1
ATOM 782 O O . ALA A 1 102 ? 9.864 4.570 -13.288 1.00 95.81 102 ALA A O 1
ATOM 783 N N . ILE A 1 103 ? 7.771 3.769 -13.576 1.00 96.81 103 ILE A N 1
ATOM 784 C CA . ILE A 1 103 ? 7.821 2.734 -12.533 1.00 96.81 103 ILE A CA 1
ATOM 785 C C . ILE A 1 103 ? 8.966 1.758 -12.800 1.00 96.81 103 ILE A C 1
ATOM 787 O O . ILE A 1 103 ? 9.823 1.581 -11.941 1.00 96.81 103 ILE A O 1
ATOM 791 N N . LEU A 1 104 ? 9.034 1.180 -14.004 1.00 96.62 104 LEU A N 1
ATOM 792 C CA . LEU A 1 104 ? 10.069 0.198 -14.342 1.00 96.62 104 LEU A CA 1
ATOM 793 C C . LEU A 1 104 ? 11.478 0.802 -14.285 1.00 96.62 104 LEU A C 1
ATOM 795 O O . LEU A 1 104 ? 12.403 0.142 -13.825 1.00 96.62 104 LEU A O 1
ATOM 799 N N . ARG A 1 105 ? 11.644 2.078 -14.659 1.00 96.75 105 ARG A N 1
ATOM 800 C CA . ARG A 1 105 ? 12.926 2.782 -14.487 1.00 96.75 105 ARG A CA 1
ATOM 801 C C . ARG A 1 105 ? 13.319 2.959 -13.018 1.00 96.75 105 ARG A C 1
ATOM 803 O O . ARG A 1 105 ? 14.505 2.887 -12.715 1.00 96.75 105 ARG A O 1
ATOM 810 N N . ASP A 1 106 ? 12.367 3.203 -12.117 1.00 97.75 106 ASP A N 1
ATOM 811 C CA . ASP A 1 106 ? 12.636 3.298 -10.671 1.00 97.75 106 ASP A CA 1
ATOM 812 C C . ASP A 1 106 ? 12.984 1.921 -10.083 1.00 97.75 106 ASP A C 1
ATOM 814 O O . ASP A 1 106 ? 13.955 1.795 -9.343 1.00 97.75 106 ASP A O 1
ATOM 818 N N . VAL A 1 107 ? 12.264 0.870 -10.495 1.00 97.62 107 VAL A N 1
ATOM 819 C CA . VAL A 1 107 ? 12.573 -0.531 -10.151 1.00 97.62 107 VAL A CA 1
ATOM 820 C C . VAL A 1 107 ? 14.009 -0.883 -10.561 1.00 97.62 107 VAL A C 1
ATOM 822 O O . VAL A 1 107 ? 14.799 -1.325 -9.723 1.00 97.62 107 VAL A O 1
ATOM 825 N N . ASP A 1 108 ? 14.380 -0.589 -11.811 1.00 97.00 108 ASP A N 1
ATOM 826 C CA . ASP A 1 108 ? 15.732 -0.824 -12.327 1.00 97.00 108 ASP A CA 1
ATOM 827 C C . ASP A 1 108 ? 16.783 0.002 -11.554 1.00 97.00 108 ASP A C 1
ATOM 829 O O . ASP A 1 108 ? 17.847 -0.510 -11.196 1.00 97.00 108 ASP A O 1
ATOM 833 N N . ALA A 1 109 ? 16.491 1.272 -11.241 1.00 97.69 109 ALA A N 1
ATOM 834 C CA . ALA A 1 109 ? 17.394 2.153 -10.495 1.00 97.69 109 ALA A CA 1
ATOM 835 C C . ALA A 1 109 ? 17.636 1.679 -9.051 1.00 97.69 109 ALA A C 1
ATOM 837 O O . ALA A 1 109 ? 18.742 1.831 -8.525 1.00 97.69 109 ALA A O 1
ATOM 838 N N . ARG A 1 110 ? 16.626 1.064 -8.426 1.00 97.12 110 ARG A N 1
ATOM 839 C CA . ARG A 1 110 ? 16.724 0.427 -7.104 1.00 97.12 110 ARG A CA 1
ATOM 840 C C . ARG A 1 110 ? 17.366 -0.961 -7.151 1.00 97.12 110 ARG A C 1
ATOM 842 O O . ARG A 1 110 ? 17.581 -1.550 -6.096 1.00 97.12 110 ARG A O 1
ATOM 849 N N . LYS A 1 111 ? 17.723 -1.456 -8.344 1.00 97.62 111 LYS A N 1
ATOM 850 C CA . LYS A 1 111 ? 18.306 -2.787 -8.583 1.00 97.62 111 LYS A CA 1
ATOM 851 C C . LYS A 1 111 ? 17.404 -3.931 -8.108 1.00 97.62 111 LYS A C 1
ATOM 853 O O . LYS A 1 111 ? 17.907 -4.977 -7.704 1.00 97.62 111 LYS A O 1
ATOM 858 N N . ILE A 1 112 ? 16.090 -3.728 -8.158 1.00 97.88 112 ILE A N 1
ATOM 859 C CA . ILE A 1 112 ? 15.105 -4.766 -7.855 1.00 97.88 112 ILE A CA 1
ATOM 860 C C . ILE A 1 112 ? 14.882 -5.575 -9.143 1.00 97.88 112 ILE A C 1
ATOM 862 O O . ILE A 1 112 ? 14.587 -4.975 -10.181 1.00 97.88 112 ILE A O 1
ATOM 866 N N . PRO A 1 113 ? 15.025 -6.911 -9.127 1.00 97.62 113 PRO A N 1
ATOM 867 C CA . PRO A 1 113 ? 14.653 -7.748 -10.261 1.00 97.62 113 PRO A CA 1
ATOM 868 C C . PRO A 1 113 ? 13.186 -7.519 -10.650 1.00 97.62 113 PRO A C 1
ATOM 870 O O . PRO A 1 113 ? 12.297 -7.483 -9.798 1.00 97.62 113 PRO A O 1
ATOM 873 N N . ARG A 1 114 ? 12.909 -7.328 -11.944 1.00 96.06 114 ARG A N 1
ATOM 874 C CA . ARG A 1 114 ? 11.550 -6.990 -12.401 1.00 96.06 114 ARG A CA 1
ATOM 875 C C . ARG A 1 114 ? 10.533 -8.083 -12.074 1.00 96.06 114 ARG A C 1
ATOM 877 O O . ARG A 1 114 ? 9.405 -7.767 -11.720 1.00 96.06 114 ARG A O 1
ATOM 884 N N . ASP A 1 115 ? 10.932 -9.346 -12.160 1.00 97.12 115 ASP A N 1
ATOM 885 C CA . ASP A 1 115 ? 10.123 -10.507 -11.785 1.00 97.12 115 ASP A CA 1
ATOM 886 C C . ASP A 1 115 ? 9.773 -10.518 -10.290 1.00 97.12 115 ASP A C 1
ATOM 888 O O . ASP A 1 115 ? 8.625 -10.785 -9.931 1.00 97.12 115 ASP A O 1
ATOM 892 N N . GLU A 1 116 ? 10.722 -10.148 -9.427 1.00 97.94 116 GLU A N 1
ATOM 893 C CA . GLU A 1 116 ? 10.479 -9.952 -7.996 1.00 97.94 116 GLU A CA 1
ATOM 894 C C . GLU A 1 116 ? 9.469 -8.817 -7.767 1.00 97.94 116 GLU A C 1
ATOM 896 O O . GLU A 1 116 ? 8.457 -9.013 -7.091 1.00 97.94 116 GLU A O 1
ATOM 901 N N . PHE A 1 117 ? 9.664 -7.663 -8.415 1.00 98.25 117 PHE A N 1
ATOM 902 C CA . PHE A 1 117 ? 8.708 -6.555 -8.354 1.00 98.25 117 PHE A CA 1
ATOM 903 C C . PHE A 1 117 ? 7.300 -6.972 -8.814 1.00 98.25 117 PHE A C 1
ATOM 905 O O . PHE A 1 117 ? 6.318 -6.665 -8.136 1.00 98.25 117 PHE A O 1
ATOM 912 N N . TYR A 1 118 ? 7.178 -7.703 -9.926 1.00 97.69 118 TYR A N 1
ATOM 913 C CA . TYR A 1 118 ? 5.888 -8.190 -10.424 1.00 97.69 118 TYR A CA 1
ATOM 914 C C . TYR A 1 118 ? 5.226 -9.175 -9.463 1.00 97.69 118 TYR A C 1
ATOM 916 O O . TYR A 1 118 ? 4.011 -9.113 -9.275 1.00 97.69 118 TYR A O 1
ATOM 924 N N . SER A 1 119 ? 6.005 -10.047 -8.821 1.00 98.12 119 SER A N 1
ATOM 925 C CA . SER A 1 119 ? 5.506 -10.964 -7.795 1.00 98.12 119 SER A CA 1
ATOM 926 C C . SER A 1 119 ? 4.887 -10.199 -6.618 1.00 98.12 119 SER A C 1
ATOM 928 O O . SER A 1 119 ? 3.742 -10.462 -6.233 1.00 98.12 119 SER A O 1
ATOM 930 N N . HIS A 1 120 ? 5.585 -9.178 -6.111 1.00 98.44 120 HIS A N 1
ATOM 931 C CA . HIS A 1 120 ? 5.090 -8.320 -5.032 1.00 98.44 120 HIS A CA 1
ATOM 932 C C . HIS A 1 120 ? 3.868 -7.491 -5.453 1.00 98.44 120 HIS A C 1
ATOM 934 O O . HIS A 1 120 ? 2.855 -7.481 -4.754 1.00 98.44 120 HIS A O 1
ATOM 940 N N . ALA A 1 121 ? 3.891 -6.868 -6.634 1.00 97.81 121 ALA A N 1
ATOM 941 C CA . ALA A 1 121 ? 2.753 -6.113 -7.165 1.00 97.81 121 ALA A CA 1
ATOM 942 C C . ALA A 1 121 ? 1.508 -6.993 -7.405 1.00 97.81 121 ALA A C 1
ATOM 944 O O . ALA A 1 121 ? 0.371 -6.593 -7.124 1.00 97.81 121 ALA A O 1
ATOM 945 N N . SER A 1 122 ? 1.713 -8.234 -7.849 1.00 97.69 122 SER A N 1
ATOM 946 C CA . SER A 1 122 ? 0.650 -9.231 -7.975 1.00 97.69 122 SER A CA 1
ATOM 947 C C . SER A 1 122 ? 0.080 -9.617 -6.609 1.00 97.69 122 SER A C 1
ATOM 949 O O . SER A 1 122 ? -1.139 -9.652 -6.436 1.00 97.69 122 SER A O 1
ATOM 951 N N . ARG A 1 123 ? 0.932 -9.849 -5.604 1.00 97.88 123 ARG A N 1
ATOM 952 C CA . ARG A 1 123 ? 0.497 -10.134 -4.228 1.00 97.88 123 ARG A CA 1
ATOM 953 C C . ARG A 1 123 ? -0.322 -8.981 -3.645 1.00 97.88 123 ARG A C 1
ATOM 955 O O . ARG A 1 123 ? -1.388 -9.236 -3.090 1.00 97.88 123 ARG A O 1
ATOM 962 N N . LEU A 1 124 ? 0.102 -7.730 -3.846 1.00 98.31 124 LEU A N 1
ATOM 963 C CA . LEU A 1 124 ? -0.648 -6.527 -3.450 1.00 98.31 124 LEU A CA 1
ATOM 964 C C . LEU A 1 124 ? -2.050 -6.461 -4.072 1.00 98.31 124 LEU A C 1
ATOM 966 O O . LEU A 1 124 ? -2.973 -5.929 -3.451 1.00 98.31 124 LEU A O 1
ATOM 970 N N . SER A 1 125 ? -2.240 -7.031 -5.265 1.00 96.62 125 SER A N 1
ATOM 971 C CA . SER A 1 125 ? -3.561 -7.108 -5.901 1.00 96.62 125 SER A CA 1
ATOM 972 C C . SER A 1 125 ? -4.521 -8.026 -5.133 1.00 96.62 125 SER A C 1
ATOM 974 O O . SER A 1 125 ? -5.708 -7.726 -5.036 1.00 96.62 125 SER A O 1
ATOM 976 N N . GLY A 1 126 ? -4.011 -9.083 -4.489 1.00 96.19 126 GLY A N 1
ATOM 977 C CA . GLY A 1 126 ? -4.795 -9.948 -3.598 1.00 96.19 126 GLY A CA 1
ATOM 978 C C . GLY A 1 126 ? -5.293 -9.251 -2.325 1.00 96.19 126 GLY A C 1
ATOM 979 O O . GLY A 1 126 ? -6.291 -9.675 -1.751 1.00 96.19 126 GLY A O 1
ATOM 980 N N . PHE A 1 127 ? -4.641 -8.157 -1.921 1.00 96.75 127 PHE A N 1
ATOM 981 C CA . PHE A 1 127 ? -5.067 -7.287 -0.817 1.00 96.75 127 PHE A CA 1
ATOM 982 C C . PHE A 1 127 ? -5.891 -6.080 -1.299 1.00 96.75 127 PHE A C 1
ATOM 984 O O . PHE A 1 127 ? -6.225 -5.193 -0.516 1.00 96.75 127 PHE A O 1
ATOM 991 N N . GLY A 1 128 ? -6.186 -5.991 -2.601 1.00 96.44 128 GLY A N 1
ATOM 992 C CA . GLY A 1 128 ? -6.861 -4.833 -3.186 1.00 96.44 128 GLY A CA 1
ATOM 993 C C . GLY A 1 128 ? -6.063 -3.530 -3.062 1.00 96.44 128 GLY A C 1
ATOM 994 O O . GLY A 1 128 ? -6.659 -2.458 -3.056 1.00 96.44 128 GLY A O 1
ATOM 995 N N . LEU A 1 129 ? -4.732 -3.603 -2.927 1.00 97.25 129 LEU A N 1
ATOM 996 C CA . LEU A 1 129 ? -3.844 -2.436 -2.825 1.00 97.25 129 LEU A CA 1
ATOM 997 C C . LEU A 1 129 ? -3.273 -2.030 -4.187 1.00 97.25 129 LEU A C 1
ATOM 999 O O . LEU A 1 129 ? -3.006 -0.850 -4.409 1.00 97.25 129 LEU A O 1
ATOM 1003 N N . ALA A 1 130 ? -3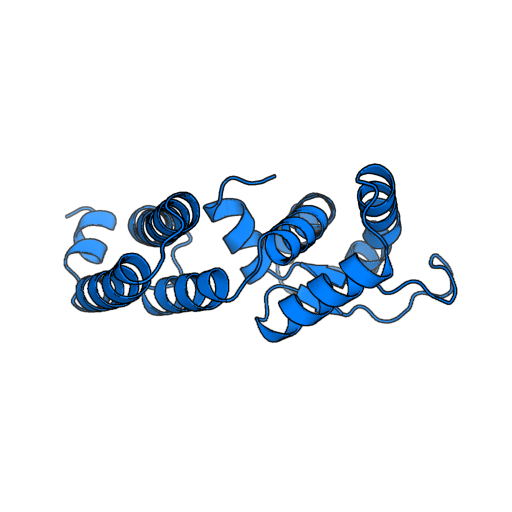.181 -2.976 -5.118 1.00 97.06 130 ALA A N 1
ATOM 1004 C CA . ALA A 1 130 ? -2.818 -2.745 -6.510 1.00 97.06 130 ALA A CA 1
ATOM 1005 C C . ALA A 1 130 ? -3.825 -3.411 -7.462 1.00 97.06 130 ALA A C 1
ATOM 1007 O O . ALA A 1 130 ? -4.643 -4.231 -7.048 1.00 97.06 130 ALA A O 1
ATOM 1008 N N . ILE A 1 131 ? -3.768 -3.050 -8.739 1.00 94.94 131 ILE A N 1
ATOM 1009 C CA . ILE A 1 131 ? -4.494 -3.706 -9.828 1.00 94.94 131 ILE A CA 1
ATOM 1010 C C . ILE A 1 131 ? -3.544 -3.975 -10.989 1.00 94.94 131 ILE A C 1
ATOM 1012 O O . ILE A 1 131 ? -2.648 -3.180 -11.273 1.00 94.94 131 ILE A O 1
ATOM 1016 N N . SER A 1 132 ? -3.748 -5.094 -11.678 1.00 94.44 132 SER A N 1
ATOM 1017 C CA . SER A 1 132 ? -3.042 -5.383 -12.926 1.00 94.44 132 SER A CA 1
ATOM 1018 C C . SER A 1 132 ? -3.603 -4.534 -14.064 1.00 94.44 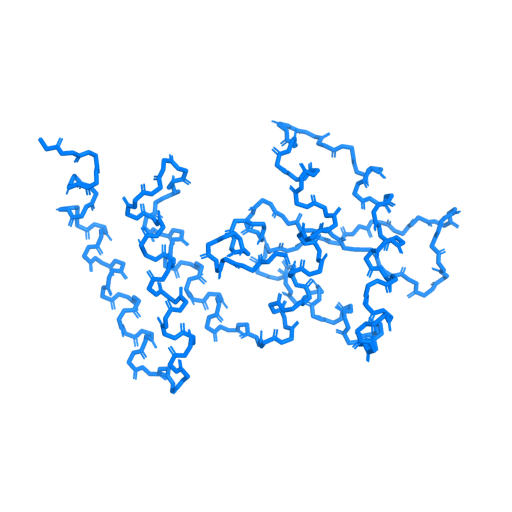132 SER A C 1
ATOM 1020 O O . SER A 1 132 ? -4.815 -4.348 -14.180 1.00 94.44 132 SER A O 1
ATOM 1022 N N . LEU A 1 133 ? -2.716 -4.045 -14.921 1.00 92.12 133 LEU A N 1
ATOM 1023 C CA . LEU A 1 133 ? -3.063 -3.353 -16.153 1.00 92.12 133 LEU A CA 1
ATOM 1024 C C . LEU A 1 133 ? -2.932 -4.329 -17.331 1.00 92.12 133 LEU A C 1
ATOM 1026 O O . LEU A 1 133 ? -2.029 -5.165 -17.369 1.00 92.12 133 LEU A O 1
ATOM 1030 N N . ASN A 1 134 ? -3.813 -4.205 -18.320 1.0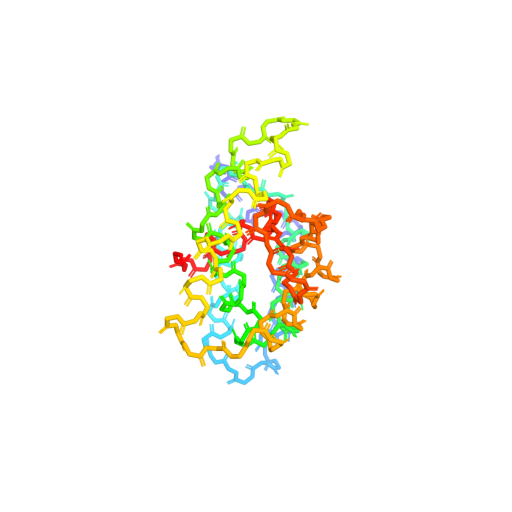0 87.25 134 ASN A N 1
ATOM 1031 C CA . ASN A 1 134 ? -3.654 -4.867 -19.612 1.00 87.25 134 ASN A CA 1
ATOM 1032 C C . ASN A 1 134 ? -2.346 -4.436 -20.287 1.00 87.25 134 ASN A C 1
ATOM 1034 O O . ASN A 1 134 ? -1.963 -3.263 -20.299 1.00 87.25 134 ASN A O 1
ATOM 1038 N N . TRP A 1 135 ? -1.687 -5.405 -20.909 1.00 81.75 135 TRP A N 1
ATOM 1039 C CA . TRP A 1 135 ? -0.432 -5.183 -21.606 1.00 81.75 135 TRP A CA 1
ATOM 1040 C C . TRP A 1 135 ? -0.585 -4.158 -22.742 1.00 81.75 135 TRP A C 1
ATOM 1042 O O . TRP A 1 135 ? -1.443 -4.305 -23.615 1.00 81.75 135 TRP A O 1
ATOM 1052 N N . ASN A 1 136 ? 0.260 -3.121 -22.739 1.00 80.81 136 ASN A N 1
ATOM 1053 C CA . ASN A 1 136 ? 0.314 -2.116 -23.797 1.00 80.81 136 ASN A CA 1
ATOM 1054 C C . ASN A 1 136 ? 1.502 -2.377 -24.735 1.00 80.81 136 ASN A C 1
ATOM 1056 O O . ASN A 1 136 ? 2.620 -1.917 -24.500 1.00 80.81 136 ASN A O 1
ATOM 1060 N N . GLN A 1 137 ? 1.235 -3.066 -25.844 1.00 75.88 137 GLN A N 1
ATOM 1061 C CA . GLN A 1 137 ? 2.254 -3.477 -26.821 1.00 75.88 137 GLN A CA 1
ATOM 1062 C C . GLN A 1 137 ? 3.006 -2.316 -27.482 1.00 75.88 137 GLN A C 1
ATOM 1064 O O . GLN A 1 137 ? 4.083 -2.517 -28.032 1.00 75.88 137 GLN A O 1
ATOM 1069 N N . SER A 1 138 ? 2.436 -1.108 -27.469 1.00 77.38 138 SER A N 1
ATOM 1070 C CA . SER A 1 138 ? 3.054 0.053 -28.116 1.00 77.38 138 SER A CA 1
ATOM 1071 C C . SER A 1 138 ? 4.152 0.706 -27.275 1.00 77.38 138 SER A C 1
ATOM 1073 O O . SER A 1 138 ? 4.966 1.448 -27.820 1.00 77.38 138 SER A O 1
ATOM 1075 N N . THR A 1 139 ? 4.187 0.444 -25.964 1.00 77.12 139 THR A N 1
ATOM 1076 C CA . THR A 1 139 ? 5.096 1.124 -25.028 1.00 77.12 139 THR A CA 1
ATOM 1077 C C . THR A 1 139 ? 5.878 0.184 -24.117 1.00 77.12 139 THR A C 1
ATOM 1079 O O . THR A 1 139 ? 6.875 0.621 -23.543 1.00 77.12 139 THR A O 1
ATOM 1082 N N . TRP A 1 140 ? 5.458 -1.075 -23.959 1.00 86.00 140 TRP A N 1
ATOM 1083 C CA . TRP A 1 140 ? 6.060 -2.020 -23.013 1.00 86.00 140 TRP A CA 1
ATOM 1084 C C . TRP A 1 140 ? 6.750 -3.180 -23.731 1.00 86.00 140 TRP A C 1
ATOM 1086 O O . TRP A 1 140 ? 6.330 -3.603 -24.810 1.00 86.00 140 TRP A O 1
ATOM 1096 N N . GLY A 1 141 ? 7.805 -3.721 -23.119 1.00 86.44 141 GLY A N 1
ATOM 1097 C CA . GLY A 1 141 ? 8.471 -4.915 -23.619 1.00 86.44 141 GLY A CA 1
ATOM 1098 C C . GLY A 1 141 ? 7.548 -6.146 -23.597 1.00 86.44 141 GLY A C 1
ATOM 1099 O O . GLY A 1 141 ? 6.568 -6.177 -22.849 1.00 86.44 141 GLY A O 1
ATOM 1100 N N . PRO A 1 142 ? 7.861 -7.205 -24.369 1.00 85.81 142 PRO A N 1
ATOM 1101 C CA . PRO A 1 142 ? 7.060 -8.437 -24.411 1.00 85.81 142 PRO A CA 1
ATOM 1102 C C . PRO A 1 142 ? 6.927 -9.179 -23.076 1.00 85.81 142 PRO A C 1
ATOM 1104 O O . PRO A 1 142 ? 6.049 -10.021 -22.939 1.00 85.81 142 PRO A O 1
ATOM 1107 N N . GLN A 1 143 ? 7.818 -8.895 -22.125 1.00 87.50 143 GLN A N 1
ATOM 1108 C CA . GLN A 1 143 ? 7.867 -9.515 -20.797 1.00 87.50 143 GLN A CA 1
ATOM 1109 C C . GLN A 1 143 ? 7.449 -8.540 -19.684 1.00 87.50 143 GLN A C 1
ATOM 1111 O O . GLN A 1 143 ? 7.520 -8.883 -18.506 1.00 87.50 143 GLN A O 1
ATOM 1116 N N . ASP A 1 144 ? 7.074 -7.308 -20.037 1.00 92.19 144 ASP A N 1
ATOM 1117 C CA . ASP A 1 144 ? 6.740 -6.288 -19.052 1.00 92.19 144 ASP A CA 1
ATOM 1118 C C . ASP A 1 144 ? 5.274 -6.412 -18.627 1.00 92.19 144 ASP A C 1
ATOM 1120 O O . ASP A 1 144 ? 4.355 -6.453 -19.452 1.00 92.19 144 ASP A O 1
ATOM 1124 N N . HIS A 1 145 ? 5.059 -6.393 -17.314 1.00 93.12 145 HIS A N 1
ATOM 1125 C CA . HIS A 1 145 ? 3.740 -6.358 -16.698 1.00 93.12 145 HIS A CA 1
ATOM 1126 C C . HIS A 1 145 ? 3.475 -4.978 -16.092 1.00 93.12 145 HIS A C 1
ATOM 1128 O O . HIS A 1 145 ? 4.349 -4.372 -15.469 1.00 93.12 145 HIS A O 1
ATOM 1134 N N . GLY A 1 146 ? 2.257 -4.473 -16.281 1.00 93.25 146 GLY A N 1
ATOM 1135 C CA . GLY A 1 146 ? 1.826 -3.195 -15.725 1.00 93.25 146 GLY A CA 1
ATOM 1136 C C . GLY A 1 146 ? 0.978 -3.390 -14.480 1.00 93.25 146 GLY A C 1
ATOM 1137 O O . GLY A 1 146 ? 0.078 -4.229 -14.461 1.00 93.25 146 GLY A O 1
ATOM 1138 N N . PHE A 1 147 ? 1.225 -2.567 -13.468 1.00 95.81 147 PHE A N 1
ATOM 1139 C CA . PHE A 1 147 ? 0.403 -2.490 -12.267 1.00 95.81 147 PHE A CA 1
ATOM 1140 C C . PHE A 1 147 ? 0.075 -1.032 -11.962 1.00 95.81 147 PHE A C 1
ATOM 1142 O O . PHE A 1 147 ? 0.834 -0.126 -12.321 1.00 95.81 147 PHE A O 1
ATOM 1149 N N . ALA A 1 148 ? -1.060 -0.818 -11.304 1.00 94.69 148 ALA A N 1
ATOM 1150 C CA . ALA A 1 148 ? -1.416 0.468 -10.737 1.00 94.69 148 ALA A CA 1
ATOM 1151 C C . ALA A 1 148 ? -1.768 0.368 -9.257 1.00 94.69 148 ALA A C 1
ATOM 1153 O O . ALA A 1 148 ? -2.388 -0.608 -8.834 1.00 94.69 148 ALA A O 1
ATOM 1154 N N . ALA A 1 149 ? -1.399 1.382 -8.474 1.00 95.25 149 ALA A N 1
ATOM 1155 C CA . ALA A 1 149 ? -1.910 1.520 -7.115 1.00 95.25 149 ALA A CA 1
ATOM 1156 C C . ALA A 1 149 ? -3.431 1.756 -7.136 1.00 95.25 149 ALA A C 1
ATOM 1158 O O . ALA A 1 149 ? -3.969 2.415 -8.026 1.00 95.25 149 ALA A O 1
ATOM 1159 N N . THR A 1 150 ? -4.133 1.233 -6.135 1.00 94.62 150 THR A N 1
ATOM 1160 C CA . THR A 1 150 ? -5.538 1.587 -5.879 1.00 94.62 150 THR A CA 1
ATOM 1161 C C . THR A 1 150 ? -5.626 2.795 -4.951 1.00 94.62 150 THR A C 1
ATOM 1163 O O . THR A 1 150 ? -4.647 3.162 -4.302 1.00 94.62 150 THR A O 1
ATOM 1166 N N . VAL A 1 151 ? -6.824 3.368 -4.794 1.00 93.25 151 VAL A N 1
ATOM 1167 C CA . VAL A 1 151 ? -7.084 4.403 -3.775 1.00 93.25 151 VAL A CA 1
ATOM 1168 C C . VAL A 1 151 ? -6.731 3.900 -2.369 1.00 93.25 151 VAL A C 1
ATOM 1170 O O . VAL A 1 151 ? -6.168 4.643 -1.570 1.00 93.25 151 VAL A O 1
ATOM 1173 N N . ARG A 1 152 ? -7.012 2.624 -2.072 1.00 95.00 152 ARG A N 1
ATOM 1174 C CA . ARG A 1 152 ? -6.680 1.998 -0.785 1.00 95.00 152 ARG A CA 1
ATOM 1175 C C . ARG A 1 152 ? -5.169 1.836 -0.600 1.00 95.00 152 ARG A C 1
ATOM 1177 O O . ARG A 1 152 ? -4.650 2.142 0.467 1.00 95.00 152 ARG A O 1
ATOM 1184 N N . GLY A 1 153 ? -4.464 1.414 -1.650 1.00 96.06 153 GLY A N 1
ATOM 1185 C CA . GLY A 1 153 ? -3.003 1.310 -1.664 1.00 96.06 153 GLY A CA 1
ATOM 1186 C C . GLY A 1 153 ? -2.308 2.659 -1.481 1.00 96.06 153 GLY A C 1
ATOM 1187 O O . GLY A 1 153 ? -1.426 2.788 -0.637 1.00 96.06 153 GLY A O 1
ATOM 1188 N N . MET A 1 154 ? -2.768 3.680 -2.207 1.00 94.94 154 MET A N 1
ATOM 1189 C CA . MET A 1 154 ? -2.322 5.067 -2.052 1.00 94.94 154 MET A CA 1
ATOM 1190 C C . MET A 1 154 ? -2.528 5.561 -0.618 1.00 94.94 154 MET A C 1
ATOM 1192 O O . MET A 1 154 ? -1.593 6.055 0.006 1.00 94.94 154 MET A O 1
ATOM 1196 N N . ARG A 1 155 ? -3.727 5.348 -0.065 1.00 94.88 155 ARG A N 1
ATOM 1197 C CA . ARG A 1 155 ? -4.049 5.717 1.315 1.00 94.88 155 ARG A CA 1
ATOM 1198 C C . ARG A 1 155 ? -3.114 5.054 2.324 1.00 94.88 155 ARG A C 1
ATOM 1200 O O . ARG A 1 155 ? -2.668 5.722 3.249 1.00 94.88 155 ARG A O 1
ATOM 1207 N N . LEU A 1 156 ? -2.811 3.764 2.164 1.00 96.62 156 LEU A N 1
ATOM 1208 C CA . LEU A 1 156 ? -1.878 3.075 3.056 1.00 96.62 156 LEU A CA 1
ATOM 1209 C C . LEU A 1 156 ? -0.498 3.744 3.025 1.00 96.62 156 LEU A C 1
ATOM 1211 O O . LEU A 1 156 ? 0.031 4.080 4.077 1.00 96.62 156 LEU A O 1
ATOM 1215 N N . VAL A 1 157 ? 0.059 3.998 1.841 1.00 96.44 157 VAL A N 1
ATOM 1216 C CA . VAL A 1 157 ? 1.371 4.654 1.695 1.00 96.44 157 VAL A CA 1
ATOM 1217 C C . VAL A 1 157 ? 1.388 6.051 2.332 1.00 96.44 157 VAL A C 1
ATOM 1219 O O . VAL A 1 157 ? 2.316 6.380 3.075 1.00 96.44 157 VAL A O 1
ATOM 1222 N N . GLU A 1 158 ? 0.317 6.830 2.153 1.00 93.94 158 GLU A N 1
ATOM 1223 C CA . GLU A 1 158 ? 0.149 8.142 2.791 1.00 93.94 158 GLU A CA 1
ATOM 1224 C C . GLU A 1 158 ? 0.117 8.064 4.320 1.00 93.94 158 GLU A C 1
ATOM 1226 O O . GLU A 1 158 ? 0.787 8.850 4.989 1.00 93.94 158 GLU A O 1
ATOM 1231 N N . ILE A 1 159 ? -0.622 7.100 4.880 1.00 95.94 159 ILE A N 1
ATOM 1232 C CA . ILE A 1 159 ? -0.682 6.857 6.330 1.00 95.94 159 ILE A CA 1
ATOM 1233 C C . ILE A 1 159 ? 0.708 6.539 6.885 1.00 95.94 159 ILE A C 1
ATOM 1235 O O . ILE A 1 159 ? 1.080 7.023 7.955 1.00 95.94 159 ILE A O 1
ATOM 1239 N N . LEU A 1 160 ? 1.480 5.728 6.161 1.00 95.69 160 LEU A N 1
ATOM 1240 C CA . LEU A 1 160 ? 2.823 5.330 6.574 1.00 95.69 160 LEU A CA 1
ATOM 1241 C C . LEU A 1 160 ? 3.852 6.464 6.428 1.00 95.69 160 LEU A C 1
ATOM 1243 O O . LEU A 1 160 ? 4.966 6.336 6.938 1.00 95.69 160 LEU A O 1
ATOM 1247 N N . GLY A 1 161 ? 3.493 7.573 5.770 1.00 88.69 161 GLY A N 1
ATOM 1248 C CA . GLY A 1 161 ? 4.387 8.704 5.526 1.00 88.69 161 GLY A CA 1
ATOM 1249 C C . GLY A 1 161 ? 5.539 8.356 4.583 1.00 88.69 161 GLY A C 1
ATOM 1250 O O . GLY A 1 161 ? 6.621 8.935 4.701 1.00 88.69 161 GLY A O 1
ATOM 1251 N N . LYS A 1 162 ? 5.325 7.387 3.688 1.00 76.38 162 LYS A N 1
ATOM 1252 C CA . LYS A 1 162 ? 6.323 6.930 2.718 1.00 76.38 162 LYS A CA 1
ATOM 1253 C C . LYS A 1 162 ? 5.977 7.544 1.347 1.00 76.38 162 LYS A C 1
ATOM 1255 O O . LYS A 1 162 ? 4.805 7.529 0.990 1.00 76.38 162 LYS A O 1
ATOM 1260 N N . PRO A 1 163 ? 6.919 8.194 0.641 1.00 51.69 163 PRO A N 1
ATOM 1261 C CA . PRO A 1 163 ? 6.651 8.877 -0.630 1.00 51.69 163 PRO A CA 1
ATOM 1262 C C . PRO A 1 163 ? 6.695 7.962 -1.860 1.00 51.69 163 PRO A C 1
ATOM 1264 O O . PRO A 1 163 ? 7.509 7.009 -1.875 1.00 51.69 163 PRO A O 1
#

pLDDT: mean 91.42, std 9.13, range [49.56, 98.44]

Radius of gyration: 17.15 Å; chains: 1; bounding box: 36×28×51 Å